Protein AF-A0A961V6T0-F1 (afdb_monomer_lite)

Structure (mmCIF, N/CA/C/O backbone):
dat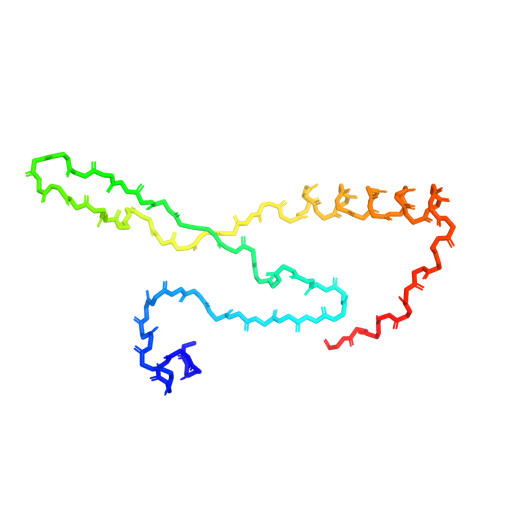a_AF-A0A961V6T0-F1
#
_entry.id   AF-A0A961V6T0-F1
#
loop_
_atom_site.group_PDB
_atom_site.id
_atom_site.type_symbol
_atom_site.label_atom_id
_atom_site.label_alt_id
_atom_site.label_comp_id
_atom_site.label_asym_id
_atom_site.label_entity_id
_atom_site.label_seq_id
_atom_site.pdbx_PDB_ins_code
_atom_site.Cartn_x
_atom_site.Cartn_y
_atom_site.Cartn_z
_atom_site.occupancy
_atom_site.B_iso_or_equiv
_atom_site.auth_seq_id
_atom_site.auth_comp_id
_atom_site.auth_asym_id
_atom_site.auth_atom_id
_atom_site.pdbx_PDB_model_num
ATOM 1 N N . GLU A 1 1 ? -6.928 -14.082 5.614 1.00 88.75 1 GLU A N 1
ATOM 2 C CA . GLU A 1 1 ? -7.400 -14.377 6.967 1.00 88.75 1 GLU A CA 1
ATOM 3 C C . GLU A 1 1 ? -6.773 -15.610 7.575 1.00 88.75 1 GLU A C 1
ATOM 5 O O . GLU A 1 1 ? -6.157 -15.473 8.616 1.00 88.75 1 GLU A O 1
ATOM 10 N N . ALA A 1 2 ? -6.820 -16.778 6.921 1.00 94.38 2 ALA A N 1
ATOM 11 C CA . ALA A 1 2 ? -6.263 -18.018 7.481 1.00 94.38 2 ALA A CA 1
ATOM 12 C C . ALA A 1 2 ? -4.846 -17.855 8.069 1.00 94.38 2 ALA A C 1
ATOM 14 O O . ALA A 1 2 ? -4.633 -18.145 9.242 1.00 94.38 2 ALA A O 1
ATOM 15 N N . ARG A 1 3 ? -3.912 -17.272 7.303 1.00 94.38 3 ARG A N 1
ATOM 16 C CA . ARG A 1 3 ? -2.542 -17.054 7.787 1.00 94.38 3 ARG A CA 1
ATOM 17 C C . ARG A 1 3 ? -2.443 -16.058 8.948 1.00 94.38 3 ARG A C 1
ATOM 19 O O . ARG A 1 3 ? -1.605 -16.240 9.818 1.00 94.38 3 ARG A O 1
ATOM 26 N N . LEU A 1 4 ? -3.279 -15.021 8.982 1.00 95.62 4 LEU A N 1
ATOM 27 C CA . LEU A 1 4 ? -3.299 -14.064 10.095 1.00 95.62 4 LEU A CA 1
ATOM 28 C C . LEU A 1 4 ? -3.839 -14.720 11.369 1.00 95.62 4 LEU A C 1
ATOM 30 O O . LEU A 1 4 ? -3.262 -14.541 12.436 1.00 95.62 4 LEU A O 1
ATOM 34 N N . ASN A 1 5 ? -4.872 -15.555 11.242 1.00 96.75 5 ASN A N 1
ATOM 35 C CA . ASN A 1 5 ? -5.418 -16.328 12.355 1.00 96.75 5 ASN A CA 1
ATOM 36 C C . ASN A 1 5 ? -4.387 -17.304 12.934 1.00 96.75 5 ASN A C 1
ATOM 38 O O . ASN A 1 5 ? -4.208 -17.347 14.147 1.00 96.75 5 ASN A O 1
ATOM 42 N N . GLU A 1 6 ? -3.669 -18.042 12.082 1.00 97.19 6 GLU A N 1
ATOM 43 C CA . GLU A 1 6 ? -2.571 -18.927 12.508 1.00 97.19 6 GLU A CA 1
ATOM 44 C C . GLU A 1 6 ? -1.473 -18.183 13.276 1.00 97.19 6 GLU A C 1
ATOM 46 O O . GLU A 1 6 ? -0.849 -18.743 14.174 1.00 97.19 6 GLU A 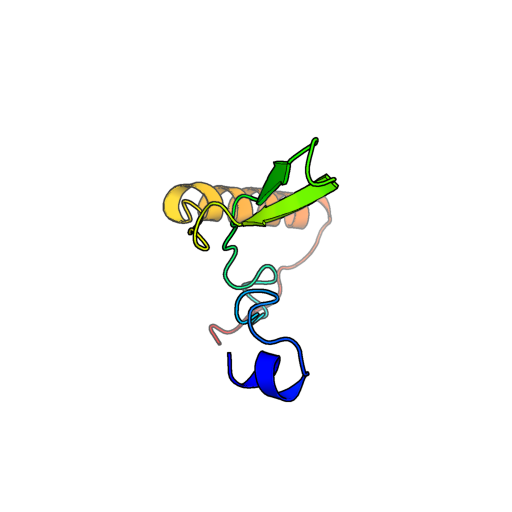O 1
ATOM 51 N N . LEU A 1 7 ? -1.230 -16.923 12.913 1.00 96.62 7 LEU A N 1
ATOM 52 C CA . LEU A 1 7 ? -0.236 -16.061 13.547 1.00 96.62 7 LEU A CA 1
ATOM 53 C C . LEU A 1 7 ? -0.760 -15.359 14.810 1.00 96.62 7 LEU A C 1
ATOM 55 O O . LEU A 1 7 ? -0.006 -14.620 15.438 1.00 96.62 7 LEU A O 1
ATOM 59 N N . GLY A 1 8 ? -2.026 -15.566 15.190 1.00 96.81 8 GLY A N 1
ATOM 60 C CA . GLY A 1 8 ? -2.641 -14.885 16.331 1.00 96.81 8 GLY A CA 1
ATOM 61 C C . GLY A 1 8 ? -2.928 -13.400 16.084 1.00 96.81 8 GLY A C 1
ATOM 62 O O . GLY A 1 8 ? -2.997 -12.627 17.035 1.00 96.81 8 GLY A O 1
ATOM 63 N N . LEU A 1 9 ? -3.096 -12.998 14.820 1.00 95.81 9 LEU A N 1
ATOM 64 C CA . LEU A 1 9 ? -3.342 -11.620 14.378 1.00 95.81 9 LEU A CA 1
ATOM 65 C C . LEU A 1 9 ? -4.699 -11.444 13.654 1.00 95.81 9 LEU A C 1
ATOM 67 O O . LEU A 1 9 ? -4.739 -10.786 12.609 1.00 95.81 9 LEU A O 1
ATOM 71 N N . PRO A 1 10 ? -5.814 -12.027 14.144 1.00 93.31 10 PRO A N 1
ATOM 72 C CA . PRO A 1 10 ? -7.110 -11.897 13.476 1.00 93.31 10 PRO A CA 1
ATOM 73 C C . PRO A 1 10 ? -7.512 -10.422 13.358 1.00 93.31 10 PRO A C 1
ATOM 75 O O . PRO A 1 10 ? -7.410 -9.674 14.330 1.00 93.31 10 PRO A O 1
ATOM 78 N N . GLY A 1 11 ? -7.953 -9.994 12.171 1.00 87.75 11 GLY A N 1
ATOM 79 C CA . GLY A 1 11 ? -8.405 -8.615 11.934 1.00 87.75 11 GLY A CA 1
ATOM 80 C C . GLY A 1 11 ? -7.347 -7.517 12.121 1.00 87.75 11 GLY A C 1
ATOM 81 O O . GLY A 1 11 ? -7.690 -6.339 12.086 1.00 87.75 11 GLY A O 1
ATOM 82 N N . PHE A 1 12 ? -6.069 -7.866 12.314 1.00 90.31 12 PHE A N 1
ATOM 83 C CA . PHE A 1 12 ? -4.996 -6.880 12.474 1.00 90.31 12 PHE A CA 1
ATOM 84 C C . PHE A 1 12 ? -4.740 -6.089 11.183 1.00 90.31 12 PHE A C 1
ATOM 86 O O . PHE A 1 12 ? -4.425 -4.903 11.215 1.00 90.31 12 PHE A O 1
ATOM 93 N N . THR A 1 13 ? -4.851 -6.760 10.037 1.00 91.94 13 THR A N 1
ATOM 94 C CA . THR A 1 13 ? -4.652 -6.188 8.703 1.00 91.94 13 THR A CA 1
ATOM 95 C C . THR A 1 13 ? -5.352 -7.060 7.657 1.00 91.94 13 THR A C 1
ATOM 97 O O . THR A 1 13 ? -6.030 -8.030 7.992 1.00 91.94 13 THR A O 1
ATOM 100 N N . ILE A 1 14 ? -5.169 -6.738 6.381 1.00 92.81 14 ILE A N 1
ATOM 101 C CA . ILE A 1 14 ? -5.584 -7.567 5.252 1.00 92.81 14 ILE A CA 1
ATOM 102 C C . ILE A 1 14 ? -4.554 -8.666 4.937 1.00 92.81 14 ILE A C 1
ATOM 104 O O . ILE A 1 14 ? -3.378 -8.558 5.289 1.00 92.81 14 ILE A O 1
ATOM 108 N N . PRO A 1 15 ? -4.940 -9.738 4.224 1.00 93.12 15 PRO A N 1
ATOM 109 C CA . PRO A 1 15 ? -3.991 -10.763 3.802 1.00 93.12 15 PRO A CA 1
ATOM 110 C C . PRO A 1 15 ? -2.928 -10.174 2.874 1.00 93.12 15 PRO A C 1
ATOM 112 O O . PRO A 1 15 ? -3.252 -9.669 1.804 1.00 93.12 15 PRO A O 1
ATOM 115 N N . VAL A 1 16 ? -1.657 -10.276 3.2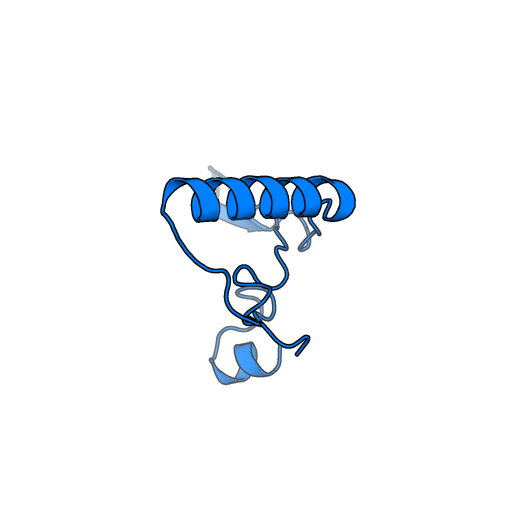57 1.00 90.94 16 VAL A N 1
ATOM 116 C CA . VAL A 1 16 ? -0.542 -9.768 2.451 1.00 90.94 16 VAL A CA 1
ATOM 117 C C . VAL A 1 16 ? -0.004 -10.884 1.558 1.00 90.94 16 VAL A C 1
ATOM 119 O O . VAL A 1 16 ? 0.380 -11.949 2.044 1.00 90.94 16 VAL A O 1
ATOM 122 N N . LYS A 1 17 ? 0.046 -10.633 0.247 1.00 89.56 17 LYS A N 1
ATOM 123 C CA . LYS A 1 17 ? 0.715 -11.493 -0.735 1.00 89.56 17 LYS A CA 1
ATOM 124 C C . LYS A 1 17 ? 1.605 -10.630 -1.620 1.00 89.56 17 LYS A C 1
ATOM 126 O O . LYS A 1 17 ? 1.103 -9.751 -2.306 1.00 89.56 17 LYS A O 1
ATOM 131 N N . ILE A 1 18 ? 2.901 -10.917 -1.605 1.00 91.81 18 ILE A N 1
ATOM 132 C CA . ILE A 1 18 ? 3.923 -10.231 -2.400 1.00 91.81 18 ILE A CA 1
ATOM 133 C C . ILE A 1 18 ? 4.362 -11.131 -3.559 1.00 91.81 18 ILE A C 1
ATOM 135 O O . ILE A 1 18 ? 4.369 -12.357 -3.428 1.00 91.81 18 ILE A O 1
ATOM 139 N N . SER A 1 19 ? 4.734 -10.528 -4.688 1.00 92.69 19 SER A N 1
ATOM 140 C CA . SER A 1 19 ? 5.332 -11.207 -5.845 1.00 92.69 19 SER A CA 1
ATOM 141 C C . SER A 1 19 ? 6.491 -10.384 -6.414 1.00 92.69 19 SER A C 1
ATOM 143 O O . SER A 1 19 ? 6.649 -9.226 -6.053 1.00 92.69 19 SER A O 1
ATOM 145 N N . CYS A 1 20 ? 7.276 -10.949 -7.337 1.00 93.38 20 CYS A N 1
ATOM 146 C CA . CYS A 1 20 ? 8.345 -10.210 -8.029 1.00 93.38 20 CYS A CA 1
ATOM 147 C C . CYS A 1 20 ? 7.813 -8.954 -8.745 1.00 93.38 20 CYS A C 1
ATOM 149 O O . CYS A 1 20 ? 8.442 -7.905 -8.691 1.00 93.38 20 CYS A O 1
ATOM 151 N N . GLY A 1 21 ? 6.640 -9.052 -9.382 1.00 91.69 21 GLY A N 1
ATOM 152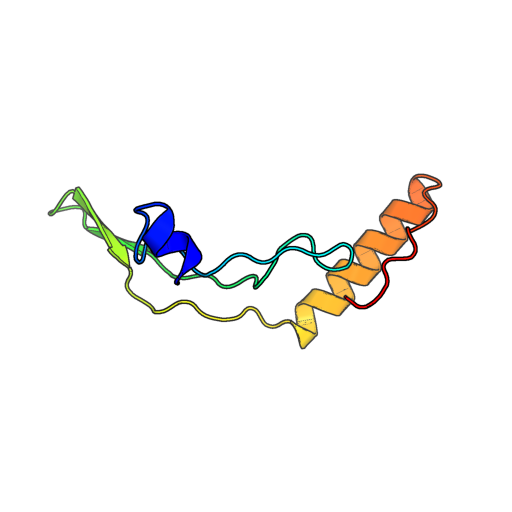 C CA . GLY A 1 21 ? 6.018 -7.931 -10.092 1.00 91.69 21 GLY A CA 1
ATOM 153 C C . GLY A 1 21 ? 5.217 -6.979 -9.198 1.00 91.69 21 GLY A C 1
ATOM 154 O O . GLY A 1 21 ? 4.790 -5.932 -9.666 1.00 91.69 21 GLY A O 1
ATOM 155 N N . ASN A 1 22 ? 4.995 -7.327 -7.927 1.00 91.81 22 ASN A N 1
ATOM 156 C CA . ASN A 1 22 ? 4.242 -6.506 -6.984 1.00 91.81 22 ASN A CA 1
ATOM 157 C C . ASN A 1 22 ? 4.819 -6.656 -5.568 1.00 91.81 22 ASN A C 1
ATOM 159 O O . ASN A 1 22 ? 4.474 -7.593 -4.839 1.00 91.81 22 ASN A O 1
ATOM 163 N N . HIS A 1 23 ? 5.678 -5.704 -5.198 1.00 93.38 23 HIS A N 1
ATOM 164 C CA . HIS A 1 23 ? 6.303 -5.596 -3.876 1.00 93.38 23 HIS A CA 1
ATOM 165 C C . HIS A 1 23 ? 5.432 -4.892 -2.820 1.00 93.38 23 HIS A C 1
ATOM 167 O O . HIS A 1 23 ? 5.806 -4.867 -1.651 1.00 93.38 23 HIS A O 1
ATOM 173 N N . GLU A 1 24 ? 4.278 -4.348 -3.205 1.00 92.25 24 GLU A N 1
ATOM 174 C CA . GLU A 1 24 ? 3.321 -3.694 -2.304 1.00 92.25 24 GLU A CA 1
ATOM 175 C C . GLU A 1 24 ? 2.299 -4.693 -1.742 1.00 92.25 24 GLU A C 1
ATOM 177 O O . GLU A 1 24 ? 1.901 -4.633 -0.578 1.00 92.25 24 GLU A O 1
ATOM 182 N N . GLY A 1 25 ? 1.888 -5.648 -2.576 1.00 91.56 25 GLY A N 1
ATOM 183 C CA . GLY A 1 25 ? 0.781 -6.546 -2.300 1.00 91.56 25 GLY A CA 1
ATOM 184 C C . GLY A 1 25 ? -0.559 -5.906 -2.666 1.00 91.56 25 GLY A C 1
ATOM 185 O O . GLY A 1 25 ? -0.650 -5.254 -3.703 1.00 91.56 25 GLY A O 1
ATOM 186 N N . PRO A 1 26 ? -1.630 -6.111 -1.880 1.00 90.19 26 PRO A N 1
ATOM 187 C CA . PRO A 1 26 ? -2.964 -5.657 -2.279 1.00 90.19 26 PRO A CA 1
ATOM 188 C C . PRO A 1 26 ? -3.187 -4.142 -2.198 1.00 90.19 26 PRO A C 1
ATOM 190 O O . PRO A 1 26 ? -4.219 -3.684 -2.669 1.00 90.19 26 PRO A O 1
ATOM 193 N N . GLY A 1 27 ? -2.295 -3.383 -1.548 1.00 91.81 27 GLY A N 1
ATOM 194 C CA . GLY A 1 27 ? -2.359 -1.914 -1.502 1.00 91.81 27 GLY A CA 1
ATOM 195 C C . GLY A 1 27 ? -3.609 -1.311 -0.845 1.00 91.81 27 GLY A C 1
ATOM 196 O O . GLY A 1 27 ? -3.883 -0.128 -1.030 1.00 91.81 27 GLY A O 1
ATOM 197 N N . LYS A 1 28 ? -4.402 -2.097 -0.100 1.00 93.75 28 LYS A N 1
ATOM 198 C CA . LYS A 1 28 ? -5.632 -1.587 0.523 1.00 93.75 28 LYS A CA 1
ATOM 199 C C . LYS A 1 28 ? -5.335 -0.777 1.776 1.00 93.75 28 LYS A C 1
ATOM 201 O O . LYS A 1 28 ? -4.468 -1.136 2.574 1.00 93.75 28 LYS A O 1
ATOM 206 N N . VAL A 1 29 ? -6.142 0.251 2.000 1.00 93.69 29 VAL A N 1
ATOM 207 C CA . VAL A 1 29 ? -6.024 1.161 3.145 1.00 93.69 29 VAL A CA 1
ATOM 208 C C . VAL A 1 29 ? -7.356 1.302 3.867 1.00 93.69 29 VAL A C 1
ATOM 210 O O . VAL A 1 29 ? -8.413 1.170 3.264 1.00 93.69 29 VAL A O 1
ATOM 213 N N . ALA A 1 30 ? -7.316 1.593 5.161 1.00 95.50 30 ALA A N 1
ATOM 214 C CA . ALA A 1 30 ? -8.498 1.913 5.953 1.00 95.50 30 ALA A CA 1
ATOM 215 C C . ALA A 1 30 ? -8.230 3.172 6.780 1.00 95.50 30 ALA A C 1
ATOM 217 O O . ALA A 1 30 ? -7.077 3.485 7.091 1.00 95.50 30 ALA A O 1
ATOM 218 N N . ILE A 1 31 ? -9.288 3.895 7.140 1.00 96.56 31 ILE A N 1
ATOM 219 C CA . ILE A 1 31 ? -9.174 5.127 7.918 1.00 96.56 31 ILE A CA 1
ATOM 220 C C . ILE A 1 31 ? -9.414 4.813 9.391 1.00 96.56 31 ILE A C 1
ATOM 222 O O . ILE A 1 31 ? -10.423 4.211 9.766 1.00 96.56 31 ILE A O 1
ATOM 226 N N . GLN A 1 32 ? -8.484 5.266 10.229 1.00 96.62 32 GLN A N 1
ATOM 227 C CA . GLN A 1 32 ? -8.628 5.255 11.679 1.00 96.62 32 GLN A CA 1
ATOM 228 C C . GLN A 1 32 ? -8.864 6.674 12.183 1.00 96.62 32 GLN A C 1
ATOM 230 O O . GLN A 1 32 ? -8.219 7.619 11.728 1.00 96.62 32 GLN A O 1
ATOM 235 N N . GLN A 1 33 ? -9.770 6.820 13.144 1.00 98.44 33 GLN A N 1
ATOM 236 C CA . GLN A 1 33 ? -10.061 8.086 13.801 1.00 98.44 33 GLN A CA 1
ATOM 237 C C . GLN A 1 33 ? -9.656 8.030 15.273 1.00 98.44 33 GLN A C 1
ATOM 239 O O . GLN A 1 33 ? -9.894 7.034 15.957 1.00 98.44 33 GLN A O 1
ATOM 244 N N . TRP A 1 34 ? -9.031 9.109 15.744 1.00 98.38 34 TRP A N 1
ATOM 245 C CA . TRP A 1 34 ? -8.679 9.301 17.145 1.00 98.38 34 TRP A CA 1
ATOM 246 C C . TRP A 1 34 ? -9.858 9.884 17.917 1.00 98.38 34 TRP A C 1
ATOM 248 O O . TRP A 1 34 ? -10.362 10.952 17.568 1.00 98.38 34 TRP A O 1
ATOM 258 N N . ASP A 1 35 ? -10.240 9.220 19.003 1.00 98.31 35 ASP A N 1
ATOM 259 C CA . ASP A 1 35 ? -11.115 9.774 20.028 1.00 98.31 35 ASP A CA 1
ATOM 260 C C . ASP A 1 35 ? -10.256 10.309 21.183 1.00 98.31 35 ASP A C 1
ATOM 262 O O . ASP A 1 35 ? -9.632 9.548 21.927 1.00 98.31 35 ASP A O 1
ATOM 266 N N . ALA A 1 36 ? -10.238 11.633 21.355 1.00 98.25 36 ALA A N 1
ATOM 267 C CA . ALA A 1 36 ? -9.471 12.289 22.411 1.00 98.25 36 ALA A CA 1
ATOM 268 C C . ALA A 1 36 ? -10.035 12.059 23.823 1.00 98.25 36 ALA A C 1
ATOM 270 O O . ALA A 1 36 ? -9.265 12.063 24.786 1.00 98.25 36 ALA A O 1
ATOM 271 N N . ASN A 1 37 ? -11.348 11.846 23.956 1.00 98.12 37 ASN A N 1
ATOM 272 C CA . ASN A 1 37 ? -11.988 11.579 25.242 1.00 98.12 37 ASN A CA 1
ATOM 273 C C . ASN A 1 37 ? -11.672 10.156 25.701 1.00 98.12 37 ASN A C 1
ATOM 275 O O . ASN A 1 37 ? -11.248 9.947 26.837 1.00 98.12 37 ASN A O 1
ATOM 279 N N . ALA A 1 38 ? -11.833 9.187 24.798 1.00 97.69 38 ALA A N 1
ATOM 280 C CA . ALA A 1 38 ? -11.523 7.789 25.073 1.00 97.69 38 ALA A CA 1
ATOM 281 C C . ALA A 1 38 ? -10.014 7.494 25.035 1.00 97.69 38 ALA A C 1
ATOM 283 O O . ALA A 1 38 ? -9.580 6.477 25.568 1.00 97.69 38 ALA A O 1
ATOM 284 N N . LYS A 1 39 ? -9.211 8.376 24.424 1.00 98.19 39 LYS A N 1
ATOM 285 C CA . LYS A 1 39 ? -7.778 8.185 24.146 1.00 98.19 39 LYS A CA 1
ATOM 286 C C . LYS A 1 39 ? -7.506 6.899 23.363 1.00 98.19 39 LYS A C 1
ATOM 288 O O . LYS A 1 39 ? -6.569 6.160 23.669 1.00 98.19 39 LYS A O 1
ATOM 293 N N . THR A 1 40 ? -8.341 6.626 22.366 1.00 98.12 40 THR A N 1
ATOM 294 C CA . THR A 1 40 ? -8.247 5.418 21.538 1.00 98.12 40 THR A CA 1
ATOM 295 C C . THR A 1 40 ? -8.354 5.746 20.057 1.00 98.12 40 THR A C 1
ATOM 297 O O . THR A 1 40 ? -8.914 6.768 19.665 1.00 98.12 40 THR A O 1
ATOM 300 N N . TRP A 1 41 ? -7.804 4.857 19.234 1.00 97.19 41 TRP A N 1
ATOM 301 C CA . TRP A 1 41 ? -8.030 4.834 17.794 1.00 97.19 41 TRP A CA 1
ATOM 302 C C . TRP A 1 41 ? -9.111 3.810 17.469 1.00 97.19 41 TRP A C 1
ATOM 304 O O . TRP A 1 41 ? -9.158 2.745 18.082 1.00 97.19 41 TRP A O 1
ATOM 314 N N . SER A 1 42 ? -9.963 4.122 16.498 1.00 95.38 42 SER A N 1
ATOM 315 C CA . SER A 1 42 ? -10.957 3.192 15.959 1.00 95.38 42 SER A CA 1
ATOM 316 C C . SER A 1 42 ? -10.948 3.230 14.437 1.00 95.38 42 SER A C 1
ATOM 318 O O . SER A 1 42 ? -10.858 4.305 13.847 1.00 95.38 42 SER A O 1
ATOM 320 N N . LEU A 1 43 ? -11.058 2.063 13.800 1.00 95.19 43 LEU A N 1
ATOM 321 C CA . LEU A 1 43 ? -11.348 1.959 12.370 1.00 95.19 43 LEU A CA 1
ATOM 322 C C . LEU A 1 43 ? -12.756 2.498 12.108 1.00 95.19 43 LEU A C 1
ATOM 324 O O . LEU A 1 43 ? -13.713 2.053 12.737 1.00 95.19 43 LEU A O 1
ATOM 328 N N . ILE A 1 44 ? -12.870 3.452 11.187 1.00 96.81 44 ILE A N 1
ATOM 329 C CA . ILE A 1 44 ? -14.154 4.058 10.801 1.00 96.81 44 ILE A CA 1
ATOM 330 C C . ILE A 1 44 ? -14.576 3.691 9.375 1.00 96.81 44 ILE A C 1
ATOM 332 O O . ILE A 1 44 ? -15.651 4.083 8.928 1.00 96.81 44 ILE A O 1
ATOM 336 N N . THR A 1 45 ? -13.739 2.940 8.660 1.00 96.12 45 THR A N 1
ATOM 337 C CA . THR A 1 45 ? -14.038 2.390 7.337 1.00 96.12 45 THR A CA 1
ATOM 338 C C . THR A 1 45 ? -13.574 0.943 7.259 1.00 96.12 45 THR A C 1
ATOM 340 O O . THR A 1 45 ? -12.663 0.532 7.982 1.00 96.12 45 THR A O 1
ATOM 343 N N . ASP A 1 46 ? -14.134 0.208 6.302 1.00 93.94 46 ASP A N 1
ATOM 344 C CA . ASP A 1 46 ? -13.505 -1.008 5.795 1.00 93.94 46 ASP A CA 1
ATOM 345 C C . ASP A 1 46 ? -12.205 -0.674 5.040 1.00 93.94 46 ASP A C 1
ATOM 347 O O . ASP A 1 46 ? -11.883 0.494 4.777 1.00 93.94 46 ASP A O 1
ATOM 351 N N . PHE A 1 47 ? -11.449 -1.713 4.679 1.00 94.25 47 PHE A N 1
ATOM 352 C CA . PHE A 1 47 ? -10.311 -1.578 3.775 1.00 94.25 47 PHE A CA 1
ATOM 353 C C . PHE A 1 47 ? -10.789 -1.305 2.346 1.00 94.25 47 PHE A C 1
ATOM 355 O O . PHE A 1 47 ? -11.587 -2.057 1.790 1.00 94.25 47 PHE A O 1
ATOM 362 N N . MET A 1 48 ? -10.250 -0.252 1.747 1.00 95.56 48 MET A N 1
ATOM 363 C CA . MET A 1 48 ? -10.590 0.259 0.425 1.00 95.56 48 MET A CA 1
ATOM 364 C C . MET A 1 48 ? -9.413 0.092 -0.533 1.00 95.56 48 MET A C 1
ATOM 366 O O . MET A 1 48 ? -8.253 0.121 -0.116 1.00 95.56 48 MET A O 1
ATOM 370 N N . ASP A 1 49 ? -9.722 -0.077 -1.814 1.00 95.00 49 ASP A N 1
ATOM 371 C CA . ASP A 1 49 ? -8.733 -0.136 -2.887 1.00 95.00 49 ASP A CA 1
ATOM 372 C C . ASP A 1 49 ? -8.212 1.250 -3.266 1.00 95.00 49 ASP A C 1
ATOM 374 O O . ASP A 1 49 ? -8.939 2.244 -3.217 1.00 95.00 49 ASP A O 1
ATOM 378 N N . ALA A 1 50 ? -6.949 1.294 -3.684 1.00 92.38 50 ALA A N 1
ATOM 379 C CA . ALA A 1 50 ? -6.414 2.426 -4.424 1.00 92.38 50 ALA A CA 1
ATOM 380 C C . ALA A 1 50 ? -6.925 2.409 -5.874 1.00 92.38 50 ALA A C 1
ATOM 382 O O . ALA A 1 50 ? -7.259 1.354 -6.417 1.00 92.38 50 ALA A O 1
ATOM 383 N N . ASP A 1 51 ? -6.920 3.571 -6.525 1.00 95.31 51 ASP A N 1
ATOM 384 C CA . ASP A 1 51 ? -7.221 3.690 -7.953 1.00 95.31 51 ASP A CA 1
ATOM 385 C C . ASP A 1 51 ? -6.030 3.189 -8.793 1.00 95.31 51 ASP A C 1
ATOM 387 O O . ASP A 1 51 ? -5.148 3.950 -9.199 1.00 95.31 51 ASP A O 1
ATOM 391 N N . ARG A 1 52 ? -5.951 1.866 -8.970 1.00 92.06 52 ARG A N 1
ATOM 392 C CA . ARG A 1 52 ? -4.819 1.198 -9.634 1.00 92.06 52 ARG A CA 1
ATOM 393 C C . ARG A 1 52 ? -4.683 1.587 -11.099 1.00 92.06 52 ARG A C 1
ATOM 395 O O . ARG A 1 52 ? -3.559 1.728 -11.567 1.00 92.06 52 ARG A O 1
ATOM 402 N N . ASP A 1 53 ? -5.793 1.853 -11.781 1.00 95.50 53 ASP A N 1
ATOM 403 C CA . ASP A 1 53 ? -5.781 2.271 -13.186 1.00 95.50 53 ASP A CA 1
ATOM 404 C C . ASP A 1 53 ? -5.074 3.625 -13.374 1.00 95.50 53 ASP A C 1
ATOM 406 O O . ASP A 1 53 ? -4.517 3.896 -14.439 1.00 95.50 53 ASP A O 1
ATOM 410 N N . VAL A 1 54 ? -5.047 4.457 -12.327 1.00 96.12 54 VAL A N 1
ATOM 411 C CA . VAL A 1 54 ? -4.317 5.730 -12.301 1.00 96.12 54 VAL A CA 1
ATOM 412 C C . VAL A 1 54 ? -2.893 5.562 -11.774 1.00 96.12 54 VAL A C 1
ATOM 414 O O . VAL A 1 54 ? -1.959 6.131 -12.338 1.00 96.12 54 VAL A O 1
ATOM 417 N N . VAL A 1 55 ? -2.706 4.812 -10.686 1.00 95.00 55 VAL A N 1
ATOM 418 C CA . VAL A 1 55 ? -1.418 4.758 -9.975 1.00 95.00 55 VAL A CA 1
ATOM 419 C C . VAL A 1 55 ? -0.423 3.784 -10.621 1.00 95.00 55 VAL A C 1
ATOM 421 O O . VAL A 1 55 ? 0.772 4.077 -10.644 1.00 95.00 55 VAL A O 1
ATOM 424 N N . ASP A 1 56 ? -0.871 2.666 -11.200 1.00 94.19 56 ASP A N 1
ATOM 425 C CA . ASP A 1 56 ? 0.027 1.665 -11.801 1.00 94.19 56 ASP A CA 1
ATOM 426 C C . ASP A 1 56 ? 0.845 2.195 -12.990 1.00 94.19 56 ASP A C 1
ATOM 428 O O . ASP A 1 56 ? 2.046 1.905 -13.049 1.00 94.19 56 ASP A O 1
ATOM 432 N N . PRO A 1 57 ? 0.278 2.999 -13.916 1.00 96.56 57 PRO A N 1
ATOM 433 C CA . PRO A 1 57 ? 1.064 3.640 -14.966 1.00 96.56 57 PRO A CA 1
ATOM 434 C C . PRO A 1 57 ? 2.189 4.527 -14.418 1.00 96.56 57 PRO A C 1
ATOM 436 O O . PRO A 1 57 ? 3.299 4.476 -14.944 1.00 96.56 57 PRO A O 1
ATOM 439 N N . LEU A 1 58 ? 1.924 5.277 -13.341 1.00 97.69 58 LEU A N 1
ATOM 440 C CA . LEU A 1 58 ? 2.905 6.163 -12.702 1.00 97.69 58 LEU A CA 1
ATOM 441 C C . LEU A 1 58 ? 4.021 5.361 -12.022 1.00 97.69 58 LEU A C 1
ATOM 443 O O . LEU A 1 58 ? 5.197 5.652 -12.216 1.00 97.69 58 LEU A O 1
ATOM 447 N N . ILE A 1 59 ? 3.665 4.294 -11.292 1.00 96.12 59 ILE A N 1
ATOM 448 C CA . ILE A 1 59 ? 4.643 3.377 -10.683 1.00 96.12 59 ILE A CA 1
ATOM 449 C C . ILE A 1 59 ? 5.569 2.800 -11.755 1.00 96.12 59 ILE A C 1
ATOM 451 O O . ILE A 1 59 ? 6.784 2.733 -11.552 1.00 96.12 59 ILE A O 1
ATOM 455 N N . LYS A 1 60 ? 5.007 2.360 -12.887 1.00 95.00 60 LYS A N 1
ATOM 456 C CA . LYS A 1 60 ? 5.782 1.789 -13.990 1.00 95.00 60 LYS A CA 1
ATOM 457 C C . LYS A 1 60 ? 6.729 2.822 -14.598 1.00 95.00 60 LYS A C 1
ATOM 459 O O . LYS A 1 60 ? 7.907 2.512 -14.758 1.00 95.00 60 LYS A O 1
ATOM 464 N N . GLU A 1 61 ? 6.232 4.019 -14.904 1.00 97.88 61 GLU A N 1
ATOM 465 C CA . GLU A 1 61 ? 7.029 5.109 -15.476 1.00 97.88 61 GLU A CA 1
ATOM 466 C C . GLU A 1 61 ? 8.213 5.475 -14.571 1.00 97.88 61 GLU A C 1
ATOM 468 O O . GLU A 1 61 ? 9.362 5.437 -15.020 1.00 97.88 61 GLU A O 1
ATOM 473 N N . ASP A 1 62 ? 7.958 5.722 -13.285 1.00 98.19 62 ASP A N 1
ATOM 474 C CA . ASP A 1 62 ? 8.997 6.088 -12.317 1.00 98.19 62 ASP A CA 1
ATOM 475 C C . ASP A 1 62 ? 10.007 4.948 -12.098 1.00 98.19 62 ASP A C 1
ATOM 477 O O . ASP A 1 62 ? 11.217 5.180 -12.011 1.00 98.19 62 ASP A O 1
ATOM 481 N N . SER A 1 63 ? 9.539 3.695 -12.060 1.00 97.00 63 SER A N 1
ATOM 482 C CA . SER A 1 63 ? 10.414 2.522 -11.924 1.00 97.00 63 SER A CA 1
ATOM 483 C C . SER A 1 63 ? 11.337 2.351 -13.134 1.00 97.00 63 SER A C 1
ATOM 485 O O . SER A 1 63 ? 12.521 2.042 -12.978 1.00 97.00 63 SER A O 1
ATOM 487 N N . GLU A 1 64 ? 10.816 2.557 -14.346 1.00 96.62 64 GLU A N 1
ATOM 488 C CA . GLU A 1 64 ? 11.583 2.481 -15.593 1.00 96.62 64 GLU A CA 1
ATOM 489 C C . GLU A 1 64 ? 12.588 3.635 -15.708 1.00 96.62 64 GLU A C 1
ATOM 491 O O . GLU A 1 64 ? 13.740 3.411 -16.098 1.00 96.62 64 GLU A O 1
ATOM 496 N N . ALA A 1 65 ? 12.186 4.849 -15.321 1.00 98.44 65 ALA A N 1
ATOM 497 C CA . ALA A 1 65 ? 13.065 6.013 -15.276 1.00 98.44 65 ALA A CA 1
ATOM 498 C C . ALA A 1 65 ? 14.231 5.787 -14.306 1.00 98.44 65 ALA A C 1
ATOM 500 O O . ALA A 1 65 ? 15.394 5.895 -14.705 1.00 98.44 65 ALA A O 1
ATOM 501 N N . TYR A 1 66 ? 13.937 5.363 -13.073 1.00 98.31 66 TYR A N 1
ATOM 502 C CA . TYR A 1 66 ? 14.958 5.060 -12.072 1.00 98.31 66 TYR A CA 1
ATOM 503 C C . TYR A 1 66 ?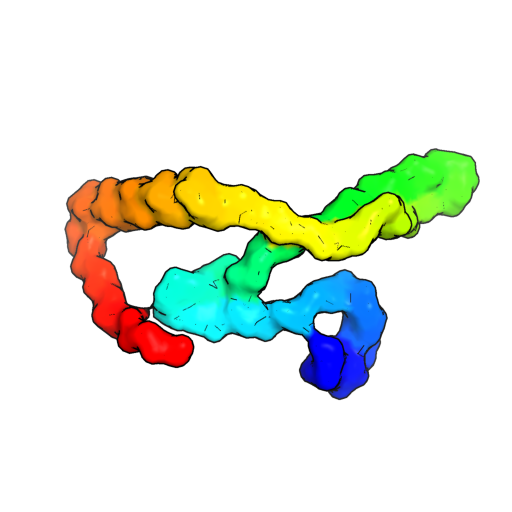 15.925 3.973 -12.553 1.00 98.31 66 TYR A C 1
ATOM 505 O O . TYR A 1 66 ? 17.144 4.104 -12.402 1.00 98.31 66 TYR A O 1
ATOM 513 N N . ALA A 1 67 ? 15.404 2.902 -13.163 1.00 98.25 67 ALA A N 1
ATOM 514 C CA . ALA A 1 67 ? 16.237 1.825 -13.680 1.00 98.25 67 ALA A CA 1
ATOM 515 C C . ALA A 1 67 ? 17.203 2.326 -14.765 1.00 98.25 67 ALA A C 1
ATOM 517 O O . ALA A 1 67 ? 18.393 2.009 -14.732 1.00 98.25 67 ALA A O 1
ATOM 518 N N . LYS A 1 68 ? 16.717 3.169 -15.683 1.00 98.44 68 LYS A N 1
ATOM 519 C CA . LYS A 1 68 ? 17.534 3.789 -16.731 1.00 98.44 68 LYS A CA 1
ATOM 520 C C . LYS A 1 68 ? 18.620 4.699 -16.157 1.00 98.44 68 LYS A C 1
ATOM 522 O O . LYS A 1 68 ? 19.772 4.588 -16.569 1.00 98.44 68 LYS A O 1
ATOM 527 N N . GLU A 1 69 ? 18.276 5.574 -15.214 1.00 98.62 69 GLU A N 1
ATOM 528 C CA . GLU A 1 69 ? 19.222 6.505 -14.580 1.00 98.62 69 GLU A CA 1
ATOM 529 C C . GLU A 1 69 ? 20.360 5.781 -13.856 1.00 98.62 69 GLU A C 1
ATOM 531 O O . GLU A 1 69 ? 21.504 6.235 -13.862 1.00 98.62 69 GLU A O 1
ATOM 536 N N . ASN A 1 70 ? 20.056 4.623 -13.271 1.00 98.62 70 ASN A N 1
ATOM 537 C CA . ASN A 1 70 ? 20.986 3.865 -12.441 1.00 98.62 70 ASN A CA 1
ATOM 538 C C . ASN A 1 70 ? 21.621 2.667 -13.165 1.00 98.62 70 ASN A C 1
ATOM 540 O O . ASN A 1 70 ? 22.303 1.865 -12.532 1.00 98.62 70 ASN A O 1
ATOM 544 N N . ASN A 1 71 ? 21.438 2.542 -14.485 1.00 98.25 71 ASN A N 1
ATOM 545 C CA . ASN A 1 71 ? 21.934 1.415 -15.289 1.00 98.25 71 ASN A CA 1
ATOM 546 C C . ASN A 1 71 ? 21.495 0.038 -14.747 1.00 98.25 71 ASN A C 1
ATOM 548 O O . ASN A 1 71 ? 22.246 -0.939 -14.787 1.00 98.25 71 ASN A O 1
ATOM 552 N N . ILE A 1 72 ? 20.270 -0.044 -14.231 1.00 98.06 72 ILE A N 1
ATOM 553 C CA . ILE A 1 72 ? 19.666 -1.272 -13.720 1.00 98.06 72 ILE A CA 1
ATOM 554 C C . ILE A 1 72 ? 18.922 -1.952 -14.866 1.00 98.06 72 ILE A C 1
ATOM 556 O O . ILE A 1 72 ? 18.077 -1.349 -15.521 1.00 98.06 72 ILE A O 1
ATOM 560 N N . THR A 1 73 ? 19.204 -3.235 -15.088 1.00 97.00 73 THR A N 1
ATOM 561 C CA . THR A 1 73 ? 18.385 -4.073 -15.973 1.00 97.00 73 THR A CA 1
ATOM 562 C C . THR A 1 73 ? 17.218 -4.639 -15.162 1.00 97.00 73 THR A C 1
ATOM 564 O O . THR A 1 73 ? 17.478 -5.364 -14.195 1.00 97.00 73 THR A O 1
ATOM 567 N N . PRO A 1 74 ? 15.950 -4.328 -15.506 1.00 94.69 74 PRO A N 1
ATOM 568 C CA . PRO A 1 74 ? 14.801 -4.905 -14.822 1.00 94.69 74 PRO A CA 1
ATOM 569 C C . PRO A 1 74 ? 14.839 -6.432 -14.857 1.00 94.69 74 PRO A C 1
ATOM 571 O O . PRO A 1 74 ? 15.232 -7.044 -15.851 1.00 94.69 74 PRO A O 1
ATOM 574 N N . ARG A 1 75 ? 14.439 -7.053 -13.747 1.00 93.75 75 ARG A N 1
ATOM 575 C CA . ARG A 1 75 ? 14.369 -8.511 -13.646 1.00 93.75 75 ARG A CA 1
ATOM 576 C C . ARG A 1 75 ? 13.221 -9.025 -14.504 1.00 93.75 75 ARG A C 1
ATOM 578 O O . ARG A 1 75 ? 12.151 -8.423 -14.519 1.00 93.75 75 ARG A O 1
ATOM 585 N N . ASP A 1 76 ? 13.421 -10.183 -15.121 1.00 92.19 76 ASP A N 1
ATOM 586 C CA . ASP A 1 76 ? 12.302 -10.957 -15.643 1.00 92.19 76 ASP A CA 1
ATOM 587 C C . ASP A 1 76 ? 11.506 -11.513 -14.456 1.00 92.19 76 ASP A C 1
ATOM 589 O O . ASP A 1 76 ? 11.955 -12.408 -13.731 1.00 92.19 76 ASP A O 1
ATOM 593 N N . CYS A 1 77 ? 10.368 -10.880 -14.189 1.00 88.56 77 CYS A N 1
ATOM 594 C CA . CYS A 1 77 ? 9.413 -11.313 -13.189 1.00 88.56 77 CYS A CA 1
ATOM 595 C C . CYS A 1 77 ? 8.317 -12.097 -13.918 1.00 88.56 77 CYS A C 1
ATOM 597 O O . CYS A 1 77 ? 7.412 -11.467 -14.471 1.00 88.56 77 CYS A O 1
ATOM 599 N N . PRO A 1 78 ? 8.356 -13.443 -13.929 1.00 74.00 78 PRO A N 1
ATOM 600 C CA . PRO A 1 78 ? 7.265 -14.216 -14.500 1.00 74.00 78 PRO A CA 1
ATOM 601 C C . PRO A 1 78 ? 5.954 -13.824 -13.817 1.00 74.00 78 PRO A C 1
ATOM 603 O O . PRO A 1 78 ? 5.930 -13.598 -12.602 1.00 74.00 78 PRO A O 1
ATOM 606 N N . ALA A 1 79 ? 4.880 -13.733 -14.606 1.00 58.56 79 ALA A N 1
ATOM 607 C CA . ALA A 1 79 ? 3.531 -13.520 -14.099 1.00 58.56 79 ALA A CA 1
ATOM 608 C C . ALA A 1 79 ? 3.182 -14.708 -13.192 1.00 58.56 79 ALA A C 1
ATOM 610 O O . ALA A 1 79 ? 2.861 -15.793 -13.671 1.00 58.56 79 ALA A O 1
ATOM 611 N N . SER A 1 80 ? 3.390 -14.529 -11.890 1.00 53.25 80 SER A N 1
ATOM 612 C CA . SER A 1 80 ? 3.175 -15.553 -10.869 1.00 53.25 80 SER A CA 1
ATOM 613 C C . SER A 1 80 ? 1.706 -15.897 -10.716 1.00 53.25 80 SER A C 1
ATOM 615 O O . SER A 1 80 ? 0.928 -14.924 -10.579 1.00 53.25 80 SER A O 1
#

Foldseek 3Di:
DVVCVVVVNPPVDDDADAFLVRRPGQQWDFDWDADPVVRDIDTPDDTDHDPCVPVVVVVVVVVVVVCVVVVHDRDPGPPD

Sequence (80 aa):
EARLNELGLPGFTIPVKISCGNHEGPGKVAIQQWDANAKTWSLITDFMDADRDVVDPLIKEDSEAYAKENNITPRDCPAS

Secondary structure (DSSP, 8-state):
-HHHHHTT-TTSSPPP--BTTBSS-S--B--EEEETTTTEEEE-S--B---HHHHHHHHHHHHHHHHHHTTPPPP-----

Radius of gyration: 17.66 Å; chains: 1; bo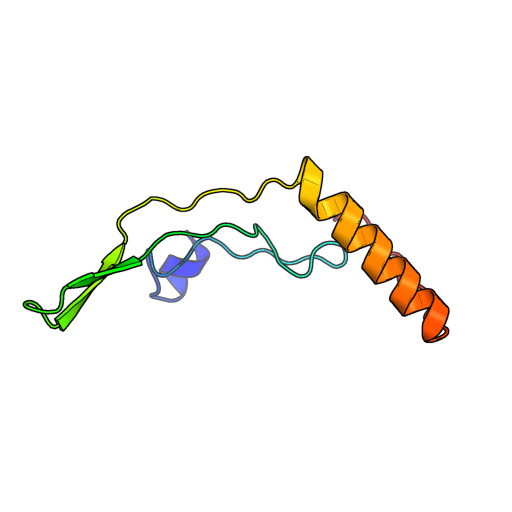unding box: 36×31×42 Å

pLDDT: mean 93.78, std 7.06, range [53.25, 98.62]